Protein AF-Q7VP32-F1 (afdb_monomer)

Nearest PDB structures (foldseek):
  5g1o-assembly1_D  TM=5.216E-01  e=3.530E-01  Homo sapiens
  2nwq-assembly1_D  TM=5.370E-01  e=1.100E+00  Pseudomonas aeruginosa
  5g1o-assembly1_F  TM=5.479E-01  e=1.878E+00  Homo sapiens
  5tgd-assembly1_D  TM=4.411E-01  e=2.008E+00  Brucella suis 92/29
  3oic-assembly1_A-2  TM=4.305E-01  e=6.690E+00  Bacillus subtilis

Radius of gyration: 11.64 Å; Cα contacts (8 Å, |Δi|>4): 102; chains: 1; bounding box: 25×22×32 Å

Foldseek 3Di:
DEAEAEACLQPCPVVLVVLVVVLVVVDAYEYEYEENNNHPDCVSVVSNVVRYHYHYDYDPNRPDD

Mean predicted aligned error: 4.08 Å

Solvent-accessible surface area (backbone atoms only — not comparable to full-atom values): 3792 Å² total; per-residue (Å²): 88,81,44,81,48,65,61,44,69,53,56,55,66,67,57,42,58,50,40,58,62,52,38,72,72,74,53,67,37,35,40,37,36,47,19,25,52,60,67,93,61,66,63,66,57,59,63,42,47,79,49,27,50,78,45,72,46,85,24,86,70,60,75,65,135

Structure (mmCIF, N/CA/C/O backbone):
data_AF-Q7VP32-F1
#
_entry.id   AF-Q7VP32-F1
#
loop_
_atom_site.group_PDB
_atom_site.id
_atom_site.type_symbol
_atom_site.label_atom_id
_atom_site.label_alt_id
_atom_site.label_comp_id
_atom_site.label_asym_id
_atom_site.label_entity_id
_atom_site.label_seq_id
_atom_site.pdbx_PDB_ins_code
_atom_site.Cartn_x
_atom_site.Cartn_y
_atom_site.Cartn_z
_atom_site.occupancy
_atom_site.B_iso_or_equiv
_atom_site.auth_seq_id
_atom_site.auth_comp_id
_atom_site.auth_asym_id
_atom_site.auth_atom_id
_atom_site.pdbx_PDB_model_num
ATOM 1 N N . MET A 1 1 ? -13.209 2.102 5.803 1.00 88.50 1 MET A N 1
ATOM 2 C CA . MET A 1 1 ? -13.463 2.642 4.450 1.00 88.50 1 MET A CA 1
ATOM 3 C C . MET A 1 1 ? -12.484 2.011 3.467 1.00 88.50 1 MET A C 1
ATOM 5 O O . MET A 1 1 ? -11.323 1.840 3.815 1.00 88.50 1 MET A O 1
ATOM 9 N N . ILE A 1 2 ? -12.948 1.652 2.265 1.00 91.44 2 ILE A N 1
ATOM 10 C CA . ILE A 1 2 ? -12.091 1.126 1.190 1.00 91.44 2 ILE A CA 1
ATOM 11 C C . ILE A 1 2 ? -11.872 2.238 0.167 1.00 91.44 2 ILE A C 1
ATOM 13 O O . ILE A 1 2 ? -12.833 2.835 -0.317 1.00 91.44 2 ILE A O 1
ATOM 17 N N .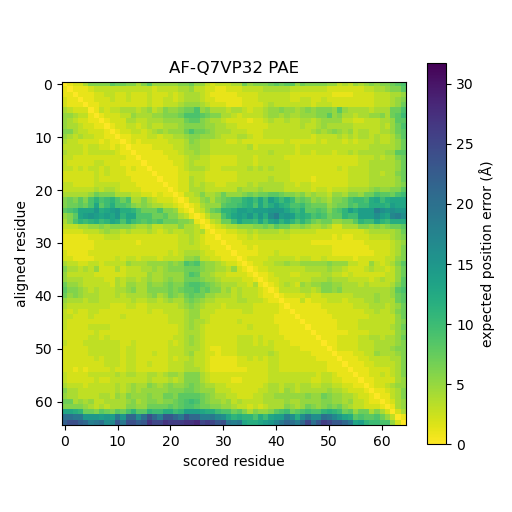 LEU A 1 3 ? -10.611 2.516 -0.134 1.00 93.31 3 LEU A N 1
ATOM 18 C CA . LEU A 1 3 ? -10.162 3.534 -1.069 1.00 93.31 3 LEU A CA 1
ATOM 19 C C . LEU A 1 3 ? -9.595 2.856 -2.311 1.00 93.31 3 LEU A C 1
ATOM 21 O O . LEU A 1 3 ? -8.904 1.847 -2.207 1.00 93.31 3 LEU A O 1
ATOM 25 N N . PHE A 1 4 ? -9.858 3.437 -3.475 1.00 93.38 4 PHE A N 1
ATOM 26 C CA . PHE A 1 4 ? -9.299 2.985 -4.743 1.00 93.38 4 PHE A CA 1
ATOM 27 C C . PHE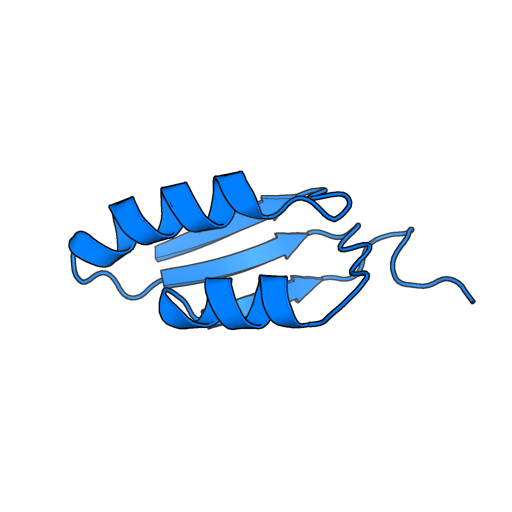 A 1 4 ? -8.437 4.102 -5.322 1.00 93.38 4 PHE A C 1
ATOM 29 O O . PHE A 1 4 ? -8.905 5.234 -5.453 1.00 93.38 4 PHE A O 1
ATOM 36 N N . ALA A 1 5 ? -7.193 3.785 -5.666 1.00 92.25 5 ALA A N 1
ATOM 37 C CA . ALA A 1 5 ? -6.285 4.684 -6.370 1.00 92.25 5 ALA A CA 1
ATOM 38 C C . ALA A 1 5 ? -5.750 3.972 -7.610 1.00 92.25 5 ALA A C 1
ATOM 40 O O . ALA A 1 5 ? -5.373 2.812 -7.516 1.00 92.25 5 ALA A O 1
ATOM 41 N N . GLY A 1 6 ? -5.734 4.640 -8.758 1.00 89.88 6 GLY A N 1
ATOM 42 C CA . GLY A 1 6 ? -5.186 4.088 -9.998 1.00 89.88 6 GLY A CA 1
ATOM 43 C C . GLY A 1 6 ? -3.932 4.825 -10.437 1.00 89.88 6 GLY A C 1
ATOM 44 O O . GLY A 1 6 ? -3.753 5.991 -10.077 1.00 89.88 6 G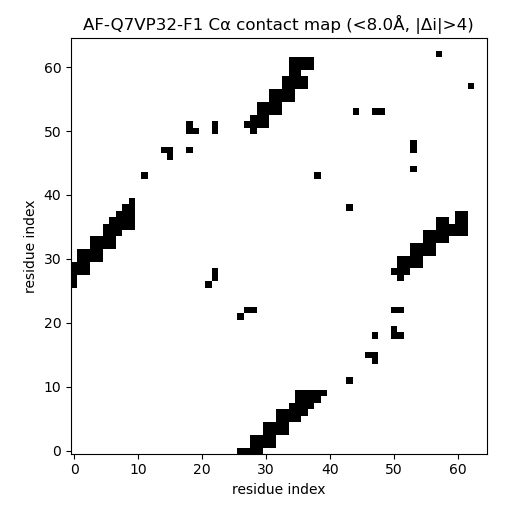LY A O 1
ATOM 45 N N . ASP A 1 7 ? -3.101 4.128 -11.208 1.00 86.62 7 ASP A N 1
ATOM 46 C CA . ASP A 1 7 ? -2.006 4.686 -12.009 1.00 86.62 7 ASP A CA 1
ATOM 47 C C . ASP A 1 7 ? -1.079 5.669 -11.257 1.00 86.62 7 ASP A C 1
ATOM 49 O O . ASP A 1 7 ? -0.906 6.824 -11.664 1.00 86.62 7 ASP A O 1
ATOM 53 N N . PRO A 1 8 ? -0.458 5.251 -10.134 1.00 86.44 8 PRO A N 1
ATOM 54 C CA . PRO A 1 8 ? 0.453 6.109 -9.385 1.00 86.44 8 PRO A CA 1
ATOM 55 C C . PRO A 1 8 ? 1.740 6.424 -10.162 1.00 86.44 8 PRO A C 1
ATOM 57 O O . PRO A 1 8 ? 2.385 7.428 -9.855 1.00 86.44 8 PRO A O 1
ATOM 60 N N . HIS A 1 9 ? 2.141 5.593 -11.136 1.00 87.69 9 HIS A N 1
ATOM 61 C CA . HIS A 1 9 ? 3.350 5.776 -11.951 1.00 87.69 9 HIS A CA 1
ATOM 62 C C . HIS A 1 9 ? 4.602 6.095 -11.105 1.00 87.69 9 HIS A C 1
ATOM 64 O O . HIS A 1 9 ? 5.409 6.966 -11.439 1.00 87.69 9 HIS A O 1
ATOM 70 N N . GLY A 1 10 ? 4.741 5.428 -9.954 1.00 86.25 10 GLY A N 1
ATOM 71 C CA . GLY A 1 10 ? 5.847 5.637 -9.015 1.00 86.25 10 GLY A CA 1
ATOM 72 C C . GLY A 1 10 ? 5.705 6.833 -8.055 1.00 86.25 10 GLY A C 1
ATOM 73 O O . GLY A 1 10 ? 6.554 7.003 -7.180 1.00 86.25 10 GLY A O 1
ATOM 74 N N . ASN A 1 11 ? 4.656 7.658 -8.157 1.00 89.50 11 ASN A N 1
ATOM 75 C CA . ASN A 1 11 ? 4.437 8.814 -7.283 1.00 89.50 11 ASN A CA 1
ATOM 76 C C . ASN A 1 11 ? 3.298 8.590 -6.276 1.00 89.50 11 ASN A C 1
ATOM 78 O O . ASN A 1 11 ? 2.116 8.739 -6.578 1.00 89.50 11 ASN A O 1
ATOM 82 N N . TYR A 1 12 ? 3.679 8.333 -5.026 1.00 90.62 12 TYR A N 1
ATOM 83 C CA . TYR A 1 12 ? 2.755 8.012 -3.934 1.00 90.62 12 TYR A CA 1
ATOM 84 C C . TYR A 1 12 ? 2.552 9.160 -2.934 1.00 90.62 12 TYR A C 1
ATOM 86 O O . TYR A 1 12 ? 1.808 9.017 -1.962 1.00 90.62 12 TYR A O 1
AT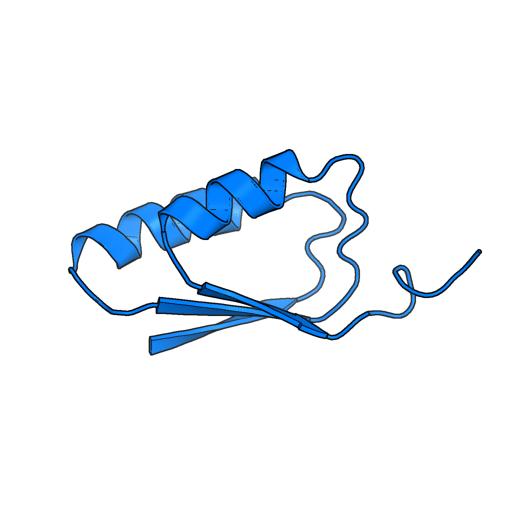OM 94 N N . GLN A 1 13 ? 3.190 10.316 -3.147 1.00 88.81 13 GLN A N 1
ATOM 95 C CA . GLN A 1 13 ? 3.201 11.403 -2.162 1.00 88.81 13 GLN A CA 1
ATOM 96 C C . GLN A 1 13 ? 1.796 11.965 -1.902 1.00 88.81 13 GLN A C 1
ATOM 98 O O . GLN A 1 13 ? 1.451 12.260 -0.757 1.00 88.81 13 GLN A O 1
ATOM 103 N N . HIS A 1 14 ? 0.969 12.071 -2.945 1.00 88.88 14 HIS A N 1
ATOM 104 C CA . HIS A 1 14 ? -0.416 12.525 -2.807 1.00 88.88 14 HIS A CA 1
ATOM 105 C C . HIS A 1 14 ? -1.274 11.537 -2.007 1.00 88.88 14 HIS A C 1
ATOM 107 O O . HIS A 1 14 ? -2.069 11.964 -1.170 1.00 88.88 14 HIS A O 1
ATOM 113 N N . LEU A 1 15 ? -1.068 10.229 -2.207 1.00 90.94 15 LEU A N 1
ATOM 114 C CA . LEU A 1 15 ? -1.770 9.184 -1.459 1.00 90.94 15 LEU A CA 1
ATOM 115 C C . LEU A 1 15 ? -1.400 9.236 0.025 1.00 90.94 15 LEU A C 1
ATOM 117 O O . LEU A 1 15 ? -2.287 9.218 0.873 1.00 90.94 15 LEU A O 1
ATOM 121 N N . ALA A 1 16 ? -0.113 9.405 0.344 1.00 90.19 16 ALA A N 1
ATOM 122 C CA . ALA A 1 16 ? 0.349 9.519 1.726 1.00 90.19 16 ALA A CA 1
ATOM 123 C C . ALA A 1 16 ? -0.258 10.737 2.443 1.00 90.19 16 ALA A C 1
ATOM 125 O O . ALA A 1 16 ? -0.732 10.621 3.572 1.00 90.19 16 ALA A O 1
ATOM 126 N N . THR A 1 17 ? -0.296 11.904 1.788 1.00 90.62 17 THR A N 1
ATOM 127 C CA . THR A 1 17 ? -0.905 13.112 2.367 1.00 90.62 17 THR A CA 1
ATOM 128 C C . THR A 1 17 ? -2.405 12.938 2.607 1.00 90.62 17 THR A C 1
ATOM 130 O O . THR A 1 17 ? -2.901 13.346 3.657 1.00 90.62 17 THR A O 1
ATOM 133 N N . PHE A 1 18 ? -3.122 12.308 1.673 1.00 90.69 18 PHE A N 1
ATOM 134 C CA . PHE A 1 18 ? -4.548 12.025 1.826 1.00 90.69 18 PHE A CA 1
ATOM 135 C C . PHE A 1 18 ? -4.815 11.042 2.974 1.00 90.69 18 PHE A C 1
ATOM 137 O O . PHE A 1 18 ? -5.603 11.332 3.874 1.00 90.69 18 PHE A O 1
ATOM 144 N N . LEU A 1 19 ? -4.099 9.916 3.004 1.00 90.25 19 LEU A N 1
ATOM 145 C CA . LEU A 1 19 ? -4.241 8.907 4.052 1.00 90.25 19 LEU A CA 1
ATOM 146 C C . LEU A 1 19 ? -3.902 9.456 5.436 1.00 90.25 19 LEU A C 1
ATOM 148 O O . LEU A 1 19 ? -4.599 9.146 6.395 1.00 90.25 19 LEU A O 1
ATOM 152 N N . GLN A 1 20 ? -2.901 10.329 5.555 1.00 89.12 20 GLN A N 1
ATOM 153 C CA . GLN A 1 20 ? -2.585 10.987 6.822 1.00 89.12 20 GLN A CA 1
ATOM 154 C C . GLN A 1 20 ? -3.740 11.875 7.320 1.00 89.12 20 GLN A C 1
ATOM 156 O O . GLN A 1 20 ? -3.950 12.006 8.528 1.00 89.12 20 GLN A O 1
ATOM 161 N N . GLN A 1 21 ? -4.488 12.510 6.415 1.00 86.75 21 GLN A N 1
ATOM 162 C CA . GLN A 1 21 ? -5.659 13.312 6.773 1.00 86.75 21 GLN A CA 1
ATOM 163 C C . GLN A 1 21 ? -6.836 12.422 7.185 1.00 86.75 21 GLN A C 1
ATOM 165 O O . GLN A 1 21 ? -7.467 12.701 8.203 1.00 86.75 21 GLN A O 1
ATOM 170 N N . CYS A 1 22 ? -7.082 11.330 6.458 1.00 82.50 22 CYS A N 1
ATOM 171 C CA . CYS A 1 22 ? -8.144 10.371 6.768 1.00 82.50 22 CYS A CA 1
ATOM 172 C C . CYS A 1 22 ? -7.865 9.564 8.047 1.00 82.50 22 CYS A C 1
ATOM 174 O O . CYS A 1 22 ? -8.747 9.419 8.887 1.00 82.50 22 CYS A O 1
ATOM 176 N N . GLY A 1 23 ? -6.632 9.100 8.259 1.00 72.75 23 GLY A N 1
ATOM 177 C CA . GLY A 1 23 ? -6.240 8.285 9.415 1.00 72.75 23 GLY A CA 1
ATOM 178 C C . GLY A 1 23 ? -6.381 9.010 10.758 1.00 72.75 23 GLY A C 1
ATOM 179 O O . GLY A 1 23 ? -6.620 8.383 11.790 1.00 72.75 23 GLY A O 1
ATOM 180 N N . LYS A 1 24 ? -6.350 10.352 10.765 1.00 71.44 24 LYS A N 1
ATOM 181 C CA . LYS A 1 24 ? -6.660 11.156 11.963 1.00 71.44 24 LYS A CA 1
ATOM 182 C C . LYS A 1 24 ? -8.090 10.957 12.470 1.00 71.44 24 LYS A C 1
ATOM 184 O O . LYS A 1 24 ? -8.338 11.192 13.651 1.00 71.44 24 LYS A O 1
ATOM 189 N N . ALA A 1 25 ? -9.011 10.515 11.617 1.00 68.56 25 ALA A N 1
ATOM 190 C CA . ALA A 1 25 ? -10.395 10.247 11.992 1.00 68.56 25 ALA A CA 1
ATOM 191 C C . ALA A 1 25 ? -10.593 8.897 12.720 1.00 68.56 25 ALA A C 1
ATOM 193 O O . ALA A 1 25 ? -11.722 8.583 13.087 1.00 68.56 25 ALA A O 1
ATOM 194 N N . LYS A 1 26 ? -9.519 8.125 12.991 1.00 66.38 26 LYS A N 1
ATOM 195 C CA . LYS A 1 26 ? -9.563 6.758 13.564 1.00 66.38 26 LYS A CA 1
ATOM 196 C C . LYS A 1 26 ? -10.395 5.768 12.738 1.00 66.38 26 LYS A C 1
ATOM 198 O O . LYS A 1 26 ? -10.992 4.845 13.287 1.00 66.38 26 LYS A O 1
ATOM 203 N N . GLU A 1 27 ? -10.445 5.958 11.427 1.00 77.44 27 GLU A N 1
ATOM 204 C CA . GLU A 1 27 ? -11.122 5.021 10.537 1.00 77.44 27 GLU A CA 1
ATOM 205 C C . GLU A 1 27 ? -10.196 3.856 10.177 1.00 77.44 27 GLU A C 1
ATOM 207 O O . GLU A 1 27 ? -9.013 4.057 9.909 1.00 77.44 27 GLU A O 1
ATOM 212 N N . GLU A 1 28 ? -10.735 2.639 10.132 1.00 86.62 28 GLU A N 1
ATOM 213 C CA . GLU A 1 28 ? -10.044 1.501 9.521 1.00 86.62 28 GLU A CA 1
ATOM 214 C C . GLU A 1 28 ? -10.036 1.700 8.002 1.00 86.62 28 GLU A C 1
ATOM 216 O O . GLU A 1 28 ? -11.098 1.744 7.369 1.00 86.62 28 GLU A O 1
ATOM 221 N N . LEU A 1 29 ? -8.853 1.874 7.414 1.00 92.38 29 LEU A N 1
ATOM 222 C CA . LEU A 1 29 ? -8.676 2.175 5.996 1.00 92.38 29 LEU A CA 1
ATOM 223 C C . LEU A 1 29 ? -8.011 1.003 5.278 1.00 92.38 29 LEU A C 1
ATOM 225 O O . LEU A 1 29 ? -7.007 0.475 5.751 1.00 92.38 29 LEU A O 1
ATOM 229 N N . ALA A 1 30 ? -8.534 0.665 4.102 1.00 93.25 30 ALA A N 1
ATOM 230 C CA . ALA A 1 30 ? -7.867 -0.200 3.136 1.00 93.25 30 ALA A CA 1
ATOM 231 C C . ALA A 1 30 ? -7.710 0.559 1.815 1.00 93.25 30 ALA A C 1
ATOM 233 O O . ALA A 1 30 ? -8.688 1.105 1.304 1.00 93.25 30 ALA A O 1
ATOM 234 N N . LEU A 1 31 ? -6.500 0.605 1.266 1.00 94.50 31 LEU A N 1
ATOM 235 C CA . LEU A 1 31 ? -6.193 1.194 -0.031 1.00 94.50 31 LEU A CA 1
ATOM 236 C C . LEU A 1 31 ? -5.950 0.083 -1.053 1.00 94.50 31 LEU A C 1
ATOM 238 O O . LEU A 1 31 ? -5.035 -0.719 -0.897 1.00 94.50 31 LEU A O 1
ATOM 242 N N . ILE A 1 32 ? -6.746 0.073 -2.118 1.00 95.31 32 ILE A N 1
ATOM 243 C CA . ILE A 1 32 ? -6.570 -0.797 -3.278 1.00 95.31 32 ILE A CA 1
ATOM 244 C C . ILE A 1 32 ? -5.938 0.027 -4.401 1.00 95.31 32 ILE A C 1
ATOM 246 O O . ILE A 1 32 ? -6.559 0.958 -4.918 1.00 95.31 32 ILE A O 1
ATOM 250 N N . ILE A 1 33 ? -4.705 -0.318 -4.773 1.00 94.50 33 ILE A N 1
ATOM 251 C CA . ILE A 1 33 ? -3.971 0.320 -5.867 1.00 94.50 33 ILE A CA 1
ATOM 252 C C . ILE A 1 33 ? -4.196 -0.469 -7.160 1.00 94.50 33 ILE A C 1
ATOM 254 O O . ILE A 1 33 ? -3.913 -1.665 -7.243 1.00 94.50 33 ILE A O 1
ATOM 258 N N . LEU A 1 34 ? -4.752 0.202 -8.160 1.00 94.19 34 LEU A N 1
ATOM 259 C CA . LEU A 1 34 ? -5.110 -0.351 -9.456 1.00 94.19 34 LEU A CA 1
ATOM 260 C C . LEU A 1 34 ? -3.990 -0.052 -10.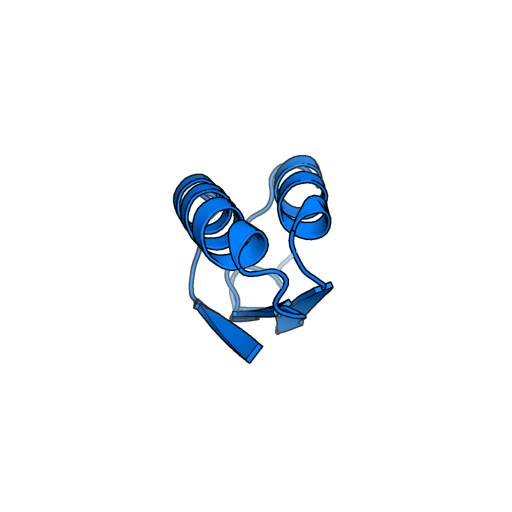451 1.00 94.19 34 LEU A C 1
ATOM 262 O O . LEU A 1 34 ? -3.985 0.996 -11.089 1.00 94.19 34 LEU A O 1
ATOM 266 N N . GLY A 1 35 ? -3.067 -1.000 -10.557 1.00 90.25 35 GLY A N 1
ATOM 267 C CA . GLY A 1 35 ? -2.025 -1.054 -11.568 1.00 90.25 35 GLY A CA 1
ATOM 268 C C . GLY A 1 35 ? -0.959 0.031 -11.519 1.00 90.25 35 GLY A C 1
ATOM 269 O O . GLY A 1 35 ? -0.952 0.894 -10.645 1.00 90.25 35 GLY A O 1
ATOM 270 N N . ASP A 1 36 ? -0.028 -0.097 -12.462 1.00 88.25 36 ASP A N 1
ATOM 271 C CA . ASP A 1 36 ? 1.083 0.799 -12.766 1.00 88.25 36 ASP A CA 1
ATOM 272 C C . ASP A 1 36 ? 1.801 1.343 -11.528 1.00 88.25 36 ASP A C 1
ATOM 274 O O . ASP A 1 36 ? 2.085 2.538 -11.390 1.00 88.25 36 ASP A O 1
ATOM 278 N N . LEU A 1 37 ? 2.136 0.417 -10.626 1.00 88.88 37 LEU A N 1
ATOM 279 C CA . LEU A 1 37 ? 2.873 0.709 -9.408 1.00 88.88 37 LEU A CA 1
ATOM 280 C C . LEU A 1 37 ? 4.231 1.335 -9.735 1.00 88.88 37 LEU A C 1
ATOM 282 O O . LEU A 1 37 ? 4.634 2.307 -9.086 1.00 88.88 37 LEU A O 1
ATOM 286 N N . GLN A 1 38 ? 4.931 0.771 -10.729 1.00 86.88 38 GLN A N 1
ATOM 287 C CA . GLN A 1 38 ? 6.241 1.235 -11.213 1.00 86.88 38 GLN A CA 1
ATOM 288 C C . GLN A 1 38 ? 7.208 1.604 -10.073 1.00 86.88 38 GLN A C 1
ATOM 290 O O . GLN A 1 38 ? 7.885 2.634 -10.094 1.00 86.88 38 GLN A O 1
ATOM 295 N N . LEU A 1 39 ? 7.232 0.761 -9.041 1.00 84.81 39 LEU A N 1
ATOM 296 C CA . LEU A 1 39 ? 8.026 0.975 -7.839 1.00 84.81 39 LEU A CA 1
ATOM 297 C C . LEU A 1 39 ? 9.516 0.843 -8.159 1.00 84.81 39 LEU A C 1
ATOM 299 O O . LEU A 1 39 ? 9.954 -0.155 -8.728 1.00 84.81 39 LEU A O 1
ATOM 303 N N . SER A 1 40 ? 10.301 1.833 -7.743 1.00 86.12 40 SER A N 1
ATOM 304 C CA . SER A 1 40 ? 11.766 1.750 -7.717 1.00 86.12 40 SER A CA 1
ATOM 305 C C . SER A 1 40 ? 12.299 1.155 -6.405 1.00 86.12 40 SER A C 1
ATOM 307 O O . SER A 1 40 ? 13.418 0.647 -6.376 1.00 86.12 40 SER A O 1
ATOM 309 N N . SER A 1 41 ? 11.502 1.200 -5.330 1.00 88.56 41 SER A N 1
ATOM 310 C CA . SER A 1 41 ? 11.758 0.600 -4.013 1.00 88.56 41 SER A CA 1
ATOM 311 C C . SER A 1 41 ? 10.431 0.305 -3.292 1.00 88.56 41 SER A C 1
ATOM 313 O O . SER A 1 41 ? 9.373 0.782 -3.708 1.00 88.56 41 SER A O 1
ATOM 315 N N . THR A 1 42 ? 10.464 -0.468 -2.200 1.00 89.62 42 THR A N 1
ATOM 316 C CA . THR A 1 42 ? 9.270 -0.752 -1.374 1.00 89.62 42 THR A CA 1
ATOM 317 C C . THR A 1 42 ? 8.910 0.381 -0.412 1.00 89.62 42 THR A C 1
ATOM 319 O O . THR A 1 42 ? 7.784 0.422 0.074 1.00 89.62 42 THR A O 1
ATOM 322 N N . GLU A 1 43 ? 9.817 1.336 -0.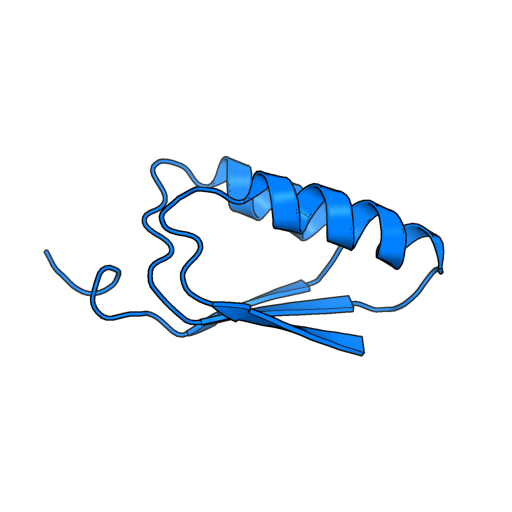187 1.00 92.00 43 GLU A N 1
ATOM 323 C CA . GLU A 1 43 ? 9.702 2.382 0.843 1.00 92.00 43 GLU A CA 1
ATOM 324 C C . GLU A 1 43 ? 8.415 3.208 0.717 1.00 92.00 43 GLU A C 1
ATOM 326 O O . GLU A 1 43 ? 7.824 3.628 1.713 1.00 92.00 43 GLU A O 1
ATOM 331 N N . ALA A 1 44 ? 7.961 3.440 -0.518 1.00 89.44 44 ALA A N 1
ATOM 332 C CA . ALA A 1 44 ? 6.721 4.156 -0.777 1.00 89.44 44 ALA A CA 1
ATOM 333 C C . ALA A 1 44 ? 5.497 3.396 -0.243 1.00 89.44 44 ALA A C 1
ATOM 335 O O . ALA A 1 44 ? 4.620 4.012 0.360 1.00 89.44 44 ALA A O 1
ATOM 336 N N . LEU A 1 45 ? 5.449 2.074 -0.431 1.00 91.31 45 LEU A N 1
ATOM 337 C CA . LEU A 1 45 ? 4.373 1.238 0.097 1.00 91.31 45 LEU A CA 1
ATOM 338 C C . LEU A 1 45 ? 4.475 1.107 1.616 1.00 91.31 45 LEU A C 1
ATOM 340 O O . LEU A 1 45 ? 3.462 1.247 2.294 1.00 91.31 45 LEU A O 1
ATOM 344 N N . ASP A 1 46 ? 5.684 0.929 2.151 1.00 92.44 46 ASP A N 1
ATOM 345 C CA . ASP A 1 46 ? 5.914 0.834 3.598 1.00 92.44 46 ASP A CA 1
ATOM 346 C C . ASP A 1 46 ? 5.379 2.080 4.321 1.00 92.44 46 ASP A C 1
ATOM 348 O O . ASP A 1 46 ? 4.665 1.980 5.318 1.00 92.44 46 ASP A O 1
ATOM 352 N N . ARG A 1 47 ? 5.619 3.266 3.748 1.00 91.31 47 ARG A N 1
ATOM 353 C CA . ARG A 1 47 ? 5.097 4.530 4.277 1.00 91.31 47 ARG A CA 1
ATOM 354 C C . ARG A 1 47 ? 3.573 4.627 4.212 1.00 91.31 47 ARG A C 1
ATOM 356 O O . ARG A 1 47 ? 2.967 5.218 5.099 1.00 91.31 47 ARG A O 1
ATOM 363 N N . LEU A 1 48 ? 2.936 4.107 3.164 1.00 91.75 48 LEU A N 1
ATOM 364 C CA . LEU A 1 48 ? 1.471 4.089 3.076 1.00 91.75 48 LEU A CA 1
ATOM 365 C C . LEU A 1 48 ? 0.863 3.094 4.083 1.00 91.75 48 LEU A C 1
ATOM 367 O O . LEU A 1 48 ? -0.227 3.347 4.604 1.00 91.75 48 LEU A O 1
ATOM 371 N N . ALA A 1 49 ? 1.580 2.008 4.392 1.00 91.8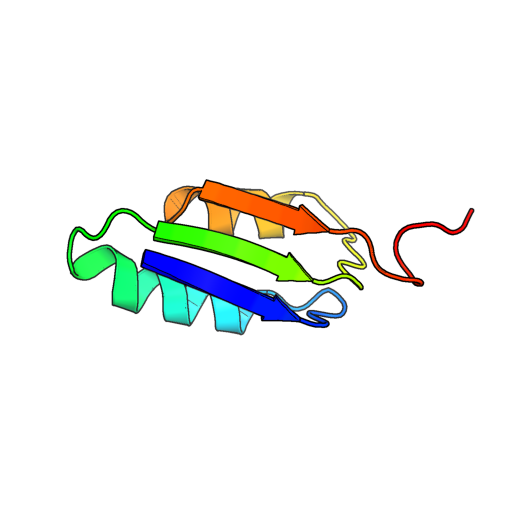1 49 ALA A N 1
ATOM 372 C CA . ALA A 1 49 ? 1.120 0.934 5.270 1.00 91.81 49 ALA A CA 1
ATOM 373 C C . ALA A 1 49 ? 1.055 1.368 6.743 1.00 91.81 49 ALA A C 1
ATOM 375 O O . ALA A 1 49 ? 0.317 0.785 7.533 1.00 91.81 49 ALA A O 1
ATOM 376 N N . GLU A 1 50 ? 1.757 2.447 7.107 1.00 91.12 50 GLU A N 1
ATOM 377 C CA . GLU A 1 50 ? 1.614 3.110 8.410 1.00 91.12 50 GLU A CA 1
ATOM 378 C C . GLU A 1 50 ? 0.192 3.645 8.658 1.00 91.12 50 GLU A C 1
ATOM 380 O O . GLU A 1 50 ? -0.205 3.828 9.810 1.00 91.12 50 GLU A O 1
ATOM 385 N N . TYR A 1 51 ? -0.572 3.922 7.594 1.00 90.81 51 TYR A N 1
ATOM 386 C CA . TYR A 1 51 ? -1.880 4.578 7.682 1.00 90.81 51 TYR A CA 1
ATOM 387 C C . TYR A 1 51 ? -3.061 3.672 7.316 1.00 90.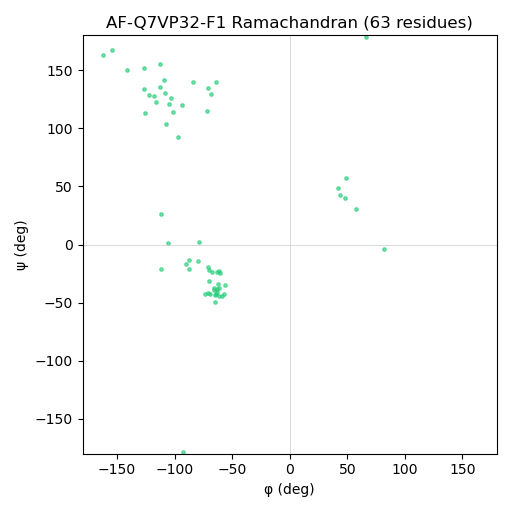81 51 TYR A C 1
ATOM 389 O O . TYR A 1 51 ? -4.195 3.999 7.668 1.00 90.81 51 TYR A O 1
ATOM 397 N N . CYS A 1 52 ? -2.836 2.585 6.574 1.00 92.69 52 CYS A N 1
ATOM 398 C CA . CYS A 1 52 ? -3.901 1.726 6.054 1.00 92.69 52 CYS A CA 1
ATOM 399 C C . CYS A 1 52 ? -3.384 0.345 5.632 1.00 92.69 52 CYS A C 1
ATOM 401 O O . CYS A 1 52 ? -2.194 0.171 5.378 1.00 92.69 52 CYS A O 1
ATOM 403 N N . GLU A 1 53 ? -4.287 -0.623 5.484 1.00 93.38 53 GLU A N 1
ATOM 404 C CA . GLU A 1 53 ? -3.963 -1.867 4.784 1.00 93.38 53 GLU A CA 1
ATOM 405 C C . GLU A 1 53 ? -3.822 -1.609 3.283 1.00 93.38 53 GLU A C 1
ATOM 407 O O . GLU A 1 53 ? -4.671 -0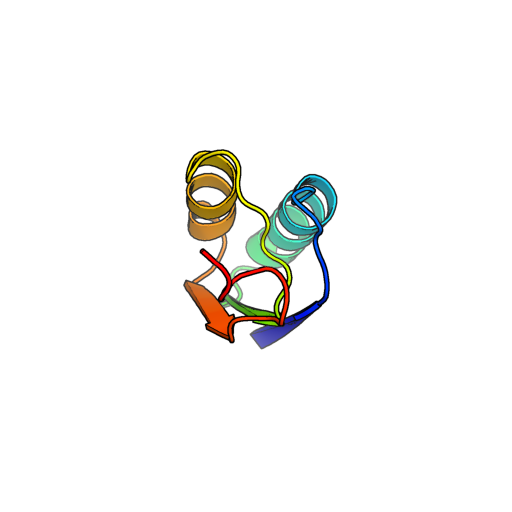.950 2.681 1.00 93.38 53 GLU A O 1
ATOM 412 N N . ILE A 1 54 ? -2.778 -2.155 2.660 1.00 93.25 54 ILE A N 1
ATOM 413 C CA . ILE A 1 54 ? -2.526 -1.974 1.229 1.00 93.25 54 ILE A CA 1
ATOM 414 C C . ILE A 1 54 ? -2.799 -3.269 0.485 1.00 93.25 54 ILE A C 1
ATOM 416 O O . ILE A 1 54 ? -2.254 -4.323 0.802 1.00 93.25 54 ILE A O 1
ATOM 420 N N . TRP A 1 55 ? -3.579 -3.141 -0.576 1.00 94.62 55 TRP A N 1
ATOM 421 C CA . TRP A 1 55 ? -3.822 -4.170 -1.567 1.00 94.62 55 TRP A CA 1
ATOM 422 C C . TRP A 1 55 ? -3.510 -3.601 -2.945 1.00 94.62 55 TRP A C 1
ATOM 424 O O . TRP A 1 55 ? -3.639 -2.399 -3.176 1.00 94.62 55 TRP A O 1
ATOM 434 N N . PHE A 1 56 ? -3.120 -4.451 -3.887 1.00 92.25 56 PHE A N 1
ATOM 435 C CA . PHE A 1 56 ? -2.924 -4.021 -5.265 1.00 92.25 56 PHE A CA 1
ATOM 436 C C . PHE A 1 56 ? -3.411 -5.072 -6.252 1.00 92.25 56 PHE A C 1
ATOM 438 O O . PHE A 1 56 ? -3.389 -6.274 -5.985 1.00 92.25 56 PHE A O 1
ATOM 445 N N . ILE A 1 57 ? -3.845 -4.589 -7.409 1.00 92.69 57 ILE A N 1
ATOM 446 C CA . ILE A 1 57 ? -4.149 -5.391 -8.589 1.00 92.69 57 ILE A CA 1
ATOM 447 C C . ILE A 1 57 ? -3.158 -4.941 -9.656 1.00 92.69 57 ILE A C 1
ATOM 449 O O . ILE A 1 57 ? -3.090 -3.754 -9.954 1.00 92.69 57 ILE A O 1
ATOM 453 N N . HIS A 1 58 ? -2.359 -5.865 -10.189 1.00 88.81 58 HIS A N 1
ATOM 454 C CA . HIS A 1 58 ? -1.267 -5.521 -11.101 1.00 88.81 58 HIS A CA 1
ATOM 455 C C . HIS A 1 58 ? -1.778 -4.898 -12.413 1.00 88.81 58 HIS A C 1
ATOM 457 O O . HIS A 1 58 ? -2.761 -5.358 -13.000 1.00 88.81 58 HIS A O 1
ATOM 463 N N . GLY A 1 59 ? -1.075 -3.873 -12.891 1.00 87.06 59 GLY A N 1
ATOM 464 C CA . GLY A 1 59 ? -1.341 -3.202 -14.160 1.00 87.06 59 GLY A CA 1
ATOM 465 C C . GLY A 1 59 ? -0.524 -3.787 -15.304 1.00 87.06 59 GLY A C 1
ATOM 466 O O . GLY A 1 59 ? 0.262 -4.723 -15.136 1.00 87.06 59 GLY A O 1
ATOM 467 N N . ASN A 1 60 ? -0.682 -3.214 -16.493 1.00 87.06 60 ASN A N 1
ATOM 468 C CA . ASN A 1 60 ? 0.068 -3.629 -17.676 1.00 87.06 60 ASN A CA 1
ATOM 469 C C . ASN A 1 60 ? 1.557 -3.260 -17.608 1.00 87.06 60 ASN A C 1
ATOM 471 O O . ASN A 1 60 ? 2.345 -3.891 -18.323 1.00 87.06 60 ASN A O 1
ATOM 475 N N . HIS A 1 61 ? 1.945 -2.271 -16.792 1.00 82.88 61 HIS A N 1
ATOM 476 C CA . HIS A 1 61 ? 3.352 -1.934 -16.554 1.00 82.88 61 HIS A CA 1
ATOM 477 C C . HIS A 1 61 ? 3.996 -2.735 -15.412 1.00 82.88 61 HIS A C 1
ATOM 479 O O . HIS A 1 61 ? 5.221 -2.768 -15.329 1.00 82.88 61 HIS A O 1
ATOM 485 N N . ASP A 1 62 ? 3.209 -3.432 -14.587 1.00 82.75 62 ASP A N 1
ATOM 486 C CA . ASP A 1 62 ? 3.723 -4.205 -13.445 1.00 82.75 62 ASP A CA 1
ATOM 487 C C . ASP A 1 62 ? 4.073 -5.656 -13.802 1.00 82.75 62 ASP A C 1
ATOM 489 O O . ASP A 1 62 ? 4.770 -6.340 -13.056 1.00 82.75 62 ASP A O 1
ATOM 493 N N . SER A 1 63 ? 3.579 -6.152 -14.939 1.00 74.81 63 SER A N 1
ATOM 494 C CA . SER A 1 63 ? 3.647 -7.570 -15.308 1.00 74.81 63 SER A CA 1
ATOM 495 C C . SER A 1 63 ? 4.564 -7.866 -16.500 1.00 74.81 63 SER A C 1
ATOM 497 O O . SER A 1 63 ? 4.331 -8.839 -17.219 1.00 74.81 63 SER A O 1
ATOM 499 N N . LYS A 1 64 ? 5.584 -7.039 -16.764 1.00 66.25 64 LYS A N 1
ATOM 500 C CA . LYS A 1 64 ? 6.509 -7.246 -17.892 1.00 66.25 64 LYS A CA 1
ATOM 501 C C . LYS A 1 64 ? 7.966 -7.271 -17.431 1.00 66.25 64 LYS A C 1
ATOM 503 O O . LYS A 1 64 ? 8.490 -6.257 -16.982 1.00 66.25 64 LYS A O 1
ATOM 508 N N . GLN A 1 65 ? 8.573 -8.453 -17.561 1.00 54.34 65 GLN A N 1
ATOM 509 C CA . GLN A 1 65 ? 10.015 -8.626 -17.764 1.00 54.34 65 GLN A CA 1
ATOM 510 C C . GLN A 1 65 ? 10.348 -8.402 -19.239 1.00 54.34 65 GLN A C 1
ATOM 512 O O . GLN A 1 65 ? 9.491 -8.759 -20.085 1.00 54.34 65 GLN A O 1
#

Organism: Haemophilus ducreyi (strain 35000HP / ATCC 700724) (NCBI:txid233412)

Secondary structure (DSSP, 8-state):
-EEEEE--TT--HHHHHHHHHHHTTT---EEEEES----S-SHHHHHHHTTSEEEEE--TTTS--

pLDDT: mean 87.39, std 7.81, range [54.34, 95.31]

InterPro domains:
  IPR004843 Calcineurin-like, phosphoesterase domain [PF00149] (2-62)
  IPR029052 Metallo-dependent phosphatase-like [G3DSA:3.60.21.10] (2-65)
  IPR029052 Metallo-dependent phosphatase-like [SSF56300] (2-63)

Sequence (65 aa):
MILFAGDPHGNYQHLATFLQQCGKAKEELALIILGDLQLSSTEALDRLAEYCEIWFIHGNHDSKQ